Protein AF-A0A655DN21-F1 (afdb_monomer)

Organism: NCBI:txid58097

Nearest PDB structures (foldseek):
  4pcq-assembly1_B  TM=9.725E-01  e=2.129E-02  Mycobacterium tuberculosis H37Rv
  7fby-assembly1_A  TM=9.660E-01  e=2.129E-02  Pyrococcus horikoshii OT3
  2cfx-assembly1_C  TM=9.323E-01  e=1.997E-02  Bacillus subtilis
  4pcq-assembly2_C  TM=9.535E-01  e=3.326E-02  Mycobacterium tuberculosis H37Rv
  2dbb-assembly1_B  TM=9.232E-01  e=6.293E-02  Pyrococcus horikoshii OT3

Solvent-accessible surface area (backbone atoms only — not comparable to full-atom values): 2870 Å² total; per-residue (Å²): 135,87,74,51,78,66,54,51,51,54,50,52,47,42,73,74,42,73,80,64,48,55,56,61,49,11,66,75,66,78,49,52,42,69,58,48,49,52,55,53,51,55,51,64,78,72,110

Mean predicted aligned error: 2.47 Å

Structure (mmCIF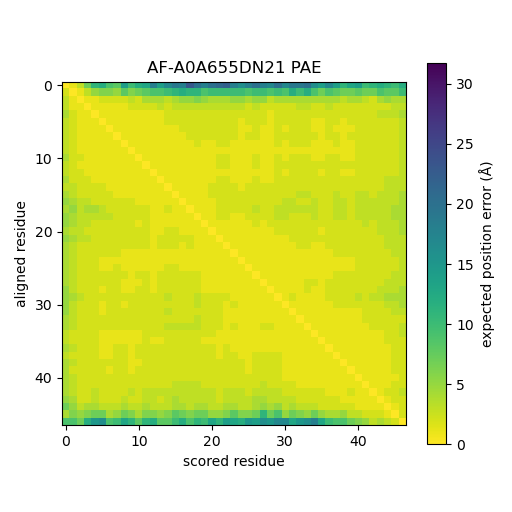, N/CA/C/O backbone):
data_AF-A0A655DN21-F1
#
_entry.id   AF-A0A655DN21-F1
#
loop_
_atom_site.group_PDB
_atom_site.id
_atom_site.type_symbol
_atom_site.label_atom_id
_atom_site.label_alt_id
_atom_site.label_comp_id
_atom_site.label_asym_id
_atom_site.label_entity_id
_atom_site.label_seq_id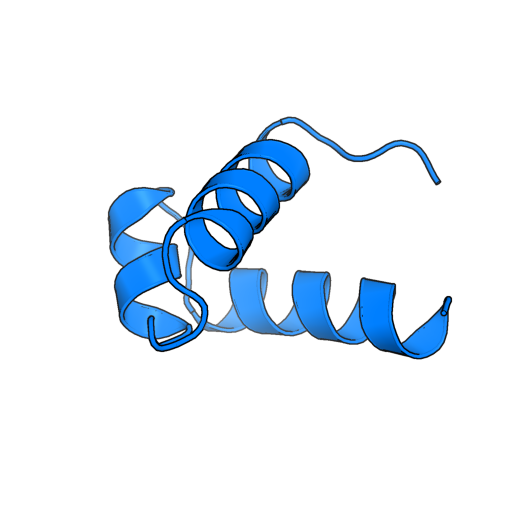
_atom_site.pdbx_PDB_ins_code
_atom_site.Cartn_x
_atom_site.Cartn_y
_atom_site.Cartn_z
_atom_site.occupancy
_atom_site.B_iso_or_equiv
_atom_site.auth_seq_id
_atom_site.auth_comp_id
_atom_site.auth_asym_id
_atom_site.auth_atom_id
_atom_site.pdbx_PDB_model_num
ATOM 1 N N . MET A 1 1 ? 3.179 -6.358 -15.629 1.00 66.12 1 MET A N 1
ATOM 2 C CA . MET A 1 1 ? 3.015 -6.672 -14.189 1.00 66.12 1 MET A CA 1
ATOM 3 C C . MET A 1 1 ? 1.574 -7.077 -13.945 1.00 66.12 1 MET A C 1
ATOM 5 O O . MET A 1 1 ? 0.689 -6.409 -14.461 1.00 66.12 1 MET A O 1
ATOM 9 N N . LYS A 1 2 ? 1.325 -8.155 -13.196 1.00 84.56 2 LYS A N 1
ATOM 10 C CA . LYS A 1 2 ? -0.034 -8.479 -12.755 1.00 84.56 2 LYS A CA 1
ATOM 11 C C . LYS A 1 2 ? -0.275 -7.748 -11.435 1.00 84.56 2 LYS A C 1
ATOM 13 O O . LYS A 1 2 ? 0.336 -8.112 -10.440 1.00 84.56 2 LYS A O 1
ATOM 18 N N . LEU A 1 3 ? -1.084 -6.689 -11.470 1.00 92.44 3 LEU A N 1
ATOM 19 C CA . LEU A 1 3 ? -1.548 -6.002 -10.262 1.00 92.44 3 LEU A CA 1
ATOM 20 C C . LEU A 1 3 ? -2.464 -6.953 -9.490 1.00 92.44 3 LEU A C 1
ATOM 22 O O . LEU A 1 3 ? -3.417 -7.491 -10.072 1.00 92.44 3 LEU A O 1
ATOM 26 N N . ASP A 1 4 ? -2.165 -7.171 -8.211 1.00 95.69 4 ASP A N 1
ATOM 27 C CA . ASP A 1 4 ? -3.042 -7.943 -7.336 1.00 95.69 4 ASP A CA 1
ATOM 28 C C . ASP A 1 4 ? -4.269 -7.112 -6.897 1.00 95.69 4 ASP A C 1
ATOM 30 O O . ASP A 1 4 ? -4.470 -5.970 -7.322 1.00 95.69 4 ASP A O 1
ATOM 34 N N . ALA A 1 5 ? -5.156 -7.710 -6.100 1.00 96.50 5 ALA A N 1
ATOM 35 C CA . ALA A 1 5 ? -6.359 -7.024 -5.628 1.00 96.50 5 ALA A CA 1
ATOM 36 C C . ALA A 1 5 ? -6.033 -5.803 -4.745 1.00 96.50 5 ALA A C 1
ATOM 38 O O . ALA A 1 5 ? -6.704 -4.777 -4.845 1.00 96.50 5 ALA A O 1
ATOM 39 N N . TRP A 1 6 ? -4.980 -5.884 -3.929 1.00 96.62 6 TRP A N 1
ATOM 40 C CA . TRP A 1 6 ? -4.554 -4.778 -3.075 1.00 96.62 6 TRP A CA 1
ATOM 41 C C . TRP A 1 6 ? -3.996 -3.626 -3.893 1.00 96.62 6 TRP A C 1
ATOM 43 O O . TRP A 1 6 ? -4.345 -2.473 -3.651 1.00 96.62 6 TRP A O 1
ATOM 53 N N . ASP A 1 7 ? -3.183 -3.938 -4.897 1.00 96.69 7 ASP A N 1
ATOM 54 C CA . ASP A 1 7 ? -2.619 -2.955 -5.809 1.00 96.69 7 ASP A CA 1
ATOM 55 C C . ASP A 1 7 ? -3.720 -2.153 -6.511 1.00 96.69 7 ASP A C 1
ATOM 57 O O . ASP A 1 7 ? -3.668 -0.925 -6.561 1.00 96.69 7 ASP A O 1
ATOM 61 N N . LYS A 1 8 ? -4.761 -2.837 -6.999 1.00 96.81 8 LYS A N 1
ATOM 62 C CA . LYS A 1 8 ? -5.914 -2.190 -7.640 1.00 96.81 8 LYS A CA 1
ATOM 63 C C . LYS A 1 8 ? -6.690 -1.292 -6.678 1.00 96.81 8 LYS A C 1
ATOM 65 O O . LYS A 1 8 ? -7.091 -0.199 -7.074 1.00 96.81 8 LYS A O 1
ATOM 70 N N . ASN A 1 9 ? -6.870 -1.713 -5.426 1.00 97.75 9 ASN A N 1
ATOM 71 C CA . ASN A 1 9 ? -7.548 -0.903 -4.412 1.00 97.75 9 ASN A CA 1
ATOM 72 C C . ASN A 1 9 ? -6.741 0.357 -4.078 1.00 97.75 9 ASN A C 1
ATOM 74 O O . ASN A 1 9 ? -7.290 1.455 -4.077 1.00 97.75 9 ASN A O 1
ATOM 78 N N . ILE A 1 10 ? -5.428 0.220 -3.874 1.00 97.69 10 ILE A N 1
ATOM 79 C CA . ILE A 1 10 ? -4.527 1.354 -3.625 1.00 97.69 10 ILE A CA 1
ATOM 80 C C . ILE A 1 10 ? -4.551 2.331 -4.809 1.00 97.69 10 ILE A C 1
ATOM 82 O O . ILE A 1 10 ? -4.674 3.537 -4.603 1.00 97.69 10 ILE A O 1
ATOM 86 N N . LEU A 1 11 ? -4.470 1.830 -6.045 1.00 96.50 11 LEU A N 1
ATOM 87 C CA . LEU A 1 11 ? -4.534 2.672 -7.243 1.00 96.50 11 LEU A CA 1
ATOM 88 C C . LEU A 1 11 ? -5.879 3.387 -7.368 1.00 96.50 11 LEU A C 1
ATOM 90 O O . LEU A 1 11 ? -5.891 4.577 -7.658 1.00 96.50 11 LEU A O 1
ATOM 94 N N . THR A 1 12 ? -6.989 2.703 -7.084 1.00 97.81 12 THR A N 1
ATOM 95 C CA . THR A 1 12 ? -8.329 3.314 -7.072 1.00 97.81 12 THR A CA 1
ATOM 96 C C . THR A 1 12 ? -8.401 4.477 -6.081 1.00 97.81 12 THR A C 1
ATOM 98 O O . THR A 1 12 ? -8.908 5.545 -6.419 1.00 97.81 12 THR A O 1
ATOM 101 N N . LEU A 1 13 ? -7.859 4.299 -4.870 1.00 97.88 13 LEU A N 1
ATOM 102 C CA . LEU A 1 13 ? -7.823 5.352 -3.854 1.00 97.88 13 LEU A CA 1
ATOM 103 C C . LEU A 1 13 ? -6.975 6.546 -4.304 1.00 97.88 13 LEU A C 1
ATOM 105 O O . LEU A 1 13 ? -7.457 7.672 -4.252 1.00 97.88 13 LEU A O 1
ATOM 109 N N . LEU A 1 14 ? -5.762 6.299 -4.805 1.00 96.38 14 LEU A N 1
ATOM 110 C CA . LEU A 1 14 ? -4.850 7.346 -5.283 1.00 96.38 14 LEU A CA 1
ATOM 111 C C . LEU A 1 14 ? -5.382 8.096 -6.511 1.00 96.38 14 LEU A C 1
ATOM 113 O O . LEU A 1 14 ? -5.135 9.289 -6.658 1.00 96.38 14 LEU A O 1
ATOM 117 N N . GLN A 1 15 ? -6.092 7.404 -7.404 1.00 96.88 15 GLN A N 1
ATOM 118 C CA . GLN A 1 15 ? -6.738 8.015 -8.568 1.00 96.88 15 GLN A CA 1
ATOM 119 C C . GLN A 1 15 ? -7.923 8.896 -8.163 1.00 96.88 15 GLN A C 1
ATOM 121 O O . GLN A 1 15 ? -8.174 9.904 -8.819 1.00 96.88 15 GLN A O 1
ATOM 126 N N . ARG A 1 16 ? -8.642 8.531 -7.092 1.00 97.88 16 ARG A N 1
ATOM 127 C CA . ARG A 1 16 ? -9.734 9.340 -6.537 1.00 97.88 16 ARG A CA 1
ATOM 128 C C . ARG A 1 16 ? -9.211 10.549 -5.764 1.00 97.88 16 ARG A C 1
ATOM 130 O O . ARG A 1 16 ? -9.757 11.637 -5.905 1.00 97.88 16 ARG A O 1
ATOM 137 N N . ASP A 1 17 ? -8.189 10.344 -4.941 1.00 97.44 17 ASP A N 1
ATOM 138 C CA . ASP A 1 17 ? -7.537 11.383 -4.154 1.00 97.44 17 ASP A CA 1
ATOM 139 C C . ASP A 1 17 ? -6.048 11.062 -3.971 1.00 97.44 17 ASP A C 1
ATOM 141 O O . ASP A 1 17 ? -5.653 10.175 -3.211 1.00 97.44 17 ASP A O 1
ATOM 145 N N . ASN A 1 18 ? -5.203 11.820 -4.668 1.00 95.38 18 ASN A N 1
ATOM 146 C CA . ASN A 1 18 ? -3.755 11.648 -4.616 1.00 95.38 18 ASN A CA 1
ATOM 147 C C . ASN A 1 18 ? -3.101 12.301 -3.386 1.00 95.38 18 ASN A C 1
ATOM 149 O O . ASN A 1 18 ? -1.884 12.193 -3.226 1.00 95.38 18 ASN A O 1
ATOM 153 N N . ARG A 1 19 ? -3.880 12.986 -2.536 1.00 97.25 19 ARG A N 1
ATOM 154 C CA . ARG A 1 19 ? -3.399 13.649 -1.315 1.00 97.25 19 ARG A CA 1
ATOM 155 C C . ARG A 1 19 ? -3.416 12.714 -0.110 1.00 97.25 19 ARG A C 1
ATOM 157 O O . ARG A 1 19 ? -2.811 13.054 0.904 1.00 97.25 19 ARG A O 1
ATOM 164 N N . LEU A 1 20 ? -4.061 11.550 -0.233 1.00 97.44 20 LEU A N 1
ATOM 165 C CA . LEU A 1 20 ? -4.081 10.522 0.801 1.00 97.44 20 LEU A CA 1
ATOM 166 C C . LEU A 1 20 ? -2.655 10.108 1.173 1.00 97.44 20 LEU A C 1
ATOM 168 O O . LEU A 1 20 ? -1.849 9.695 0.331 1.00 97.44 20 LEU A O 1
ATOM 172 N N . SER A 1 21 ? -2.353 10.170 2.463 1.00 96.69 21 SER A N 1
ATOM 173 C CA . SER A 1 21 ? -1.114 9.636 3.003 1.00 96.69 21 SER A CA 1
ATOM 174 C C . SER A 1 21 ? -1.098 8.110 2.897 1.00 96.69 21 SER A C 1
ATOM 176 O O . SER A 1 21 ? -2.126 7.430 2.901 1.00 96.69 21 SER A O 1
ATOM 178 N N . GLN A 1 22 ? 0.102 7.528 2.877 1.00 95.81 22 GLN A N 1
ATOM 179 C CA . GLN A 1 22 ? 0.253 6.068 2.874 1.00 95.81 22 GLN A CA 1
ATOM 180 C C . GLN A 1 22 ? -0.391 5.408 4.100 1.00 95.81 22 GLN A C 1
ATOM 182 O O . GLN A 1 22 ? -0.791 4.249 4.025 1.00 95.81 22 GLN A O 1
ATOM 187 N N . ARG A 1 23 ? -0.490 6.137 5.220 1.00 97.56 23 ARG A N 1
ATOM 188 C CA . ARG A 1 23 ? -1.156 5.664 6.432 1.00 97.56 23 ARG A CA 1
ATOM 189 C C . ARG A 1 23 ? -2.672 5.595 6.243 1.00 97.56 23 ARG A C 1
ATOM 191 O O . ARG A 1 23 ? -3.251 4.557 6.534 1.00 97.56 23 ARG A O 1
ATOM 198 N N . GLU A 1 24 ? -3.284 6.640 5.692 1.00 98.31 24 GLU A N 1
ATOM 199 C CA . GLU A 1 24 ? -4.725 6.654 5.396 1.00 98.31 24 GLU A CA 1
ATOM 200 C C . GLU A 1 24 ? -5.103 5.576 4.374 1.00 98.31 24 GLU A C 1
ATOM 202 O O . GLU A 1 24 ? -6.129 4.914 4.511 1.00 98.31 24 GLU A O 1
ATOM 207 N N . ILE A 1 25 ? -4.254 5.352 3.366 1.00 98.19 25 ILE A N 1
ATOM 208 C CA . ILE A 1 25 ? -4.444 4.262 2.400 1.00 98.19 25 ILE A CA 1
ATOM 209 C C . ILE A 1 25 ? -4.368 2.912 3.113 1.00 98.19 25 ILE A C 1
ATOM 211 O O . ILE A 1 25 ? -5.229 2.065 2.901 1.00 98.19 25 ILE A O 1
ATOM 215 N N . ALA A 1 26 ? -3.357 2.712 3.960 1.00 98.25 26 ALA A N 1
ATOM 216 C CA . ALA A 1 26 ? -3.146 1.473 4.702 1.00 98.25 26 ALA A CA 1
ATOM 217 C C . ALA A 1 26 ? -4.336 1.116 5.607 1.00 98.25 26 ALA A C 1
ATOM 219 O O . ALA A 1 26 ? -4.761 -0.038 5.614 1.00 98.25 26 ALA A O 1
ATOM 220 N N . GLU A 1 27 ? -4.911 2.108 6.292 1.00 98.00 27 GLU A N 1
ATOM 221 C CA . GLU A 1 27 ? -6.123 1.955 7.106 1.00 98.00 27 GLU A CA 1
ATOM 222 C C . GLU A 1 27 ? -7.335 1.549 6.246 1.00 98.00 27 GLU A C 1
ATOM 224 O O . GLU A 1 27 ? -8.076 0.641 6.618 1.00 98.00 27 GLU A O 1
ATOM 229 N N . GLN A 1 28 ? -7.500 2.136 5.055 1.00 97.69 28 GLN A N 1
ATOM 230 C CA . GLN A 1 28 ? -8.612 1.819 4.146 1.00 97.69 28 GLN A CA 1
ATOM 231 C C . GLN A 1 28 ? -8.485 0.455 3.455 1.00 97.69 28 GLN A C 1
ATOM 233 O O . GLN A 1 28 ? -9.495 -0.169 3.133 1.00 97.69 28 GLN A O 1
ATOM 238 N N . VAL A 1 29 ? -7.260 -0.016 3.209 1.00 96.88 29 VAL A N 1
ATOM 239 C CA . VAL A 1 29 ? -6.998 -1.290 2.519 1.00 96.88 29 VAL A CA 1
ATOM 240 C C . VAL A 1 29 ? -6.518 -2.388 3.466 1.00 96.88 29 VAL A C 1
ATOM 242 O O . VAL A 1 29 ? -5.991 -3.387 3.004 1.00 96.88 29 VAL A O 1
ATOM 245 N N . ASN A 1 30 ? -6.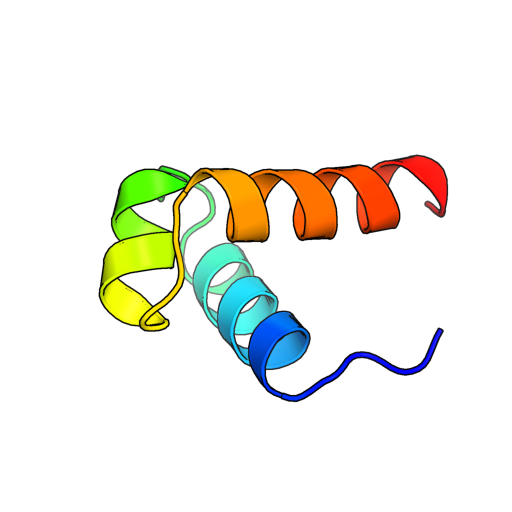675 -2.234 4.781 1.00 97.00 30 ASN A N 1
ATOM 246 C CA . ASN A 1 30 ? -6.295 -3.243 5.778 1.00 97.00 30 ASN A CA 1
ATOM 247 C C . ASN A 1 30 ? -4.867 -3.810 5.581 1.00 97.00 30 ASN A C 1
ATOM 249 O O . ASN A 1 30 ? -4.633 -5.021 5.628 1.00 97.00 30 ASN A O 1
ATOM 253 N N . LEU A 1 31 ? -3.906 -2.922 5.318 1.00 97.12 31 LEU A N 1
ATOM 254 C CA . LEU A 1 31 ? -2.483 -3.243 5.193 1.00 97.12 31 LEU A CA 1
ATOM 255 C C . LEU A 1 31 ? -1.667 -2.422 6.190 1.00 97.12 31 LEU A C 1
ATOM 257 O O . LEU A 1 31 ? -2.144 -1.453 6.770 1.00 97.12 31 LEU A O 1
ATOM 261 N N . SER A 1 32 ? -0.393 -2.777 6.371 1.00 97.88 32 SER A N 1
ATOM 262 C CA . SER A 1 32 ? 0.534 -1.887 7.068 1.00 97.88 32 SER A CA 1
ATOM 263 C C . SER A 1 32 ? 0.971 -0.726 6.156 1.00 97.88 32 SER A C 1
ATOM 265 O O . SER A 1 32 ? 1.132 -0.924 4.944 1.00 97.88 32 SER A O 1
ATOM 267 N N . PRO A 1 33 ? 1.284 0.464 6.709 1.00 97.69 33 PRO A N 1
ATOM 268 C CA . PRO A 1 33 ? 1.844 1.571 5.927 1.00 97.69 33 PRO A CA 1
ATOM 269 C C . PRO A 1 33 ? 3.121 1.183 5.168 1.00 97.69 33 PRO A C 1
ATOM 271 O O . PRO A 1 33 ? 3.325 1.580 4.023 1.00 97.69 33 PRO A O 1
ATOM 274 N N . SER A 1 34 ? 3.962 0.332 5.765 1.00 97.62 34 SER A N 1
ATOM 275 C CA . SER A 1 34 ? 5.178 -0.179 5.125 1.00 97.62 34 SER A CA 1
ATOM 276 C C . SER A 1 34 ? 4.893 -1.098 3.932 1.00 97.62 34 SER A C 1
ATOM 278 O O . SER A 1 34 ? 5.642 -1.069 2.955 1.00 97.62 34 S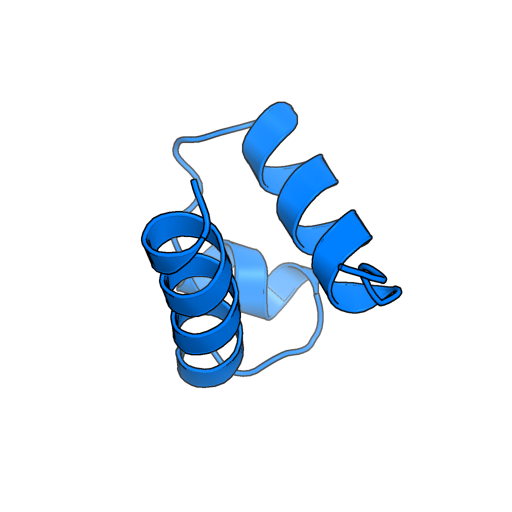ER A O 1
ATOM 280 N N . ALA A 1 35 ? 3.813 -1.887 3.966 1.00 97.50 35 ALA A N 1
ATOM 281 C CA . ALA A 1 35 ? 3.393 -2.708 2.833 1.00 97.50 35 ALA A CA 1
ATOM 282 C C . ALA A 1 35 ? 2.899 -1.843 1.664 1.00 97.50 35 ALA A C 1
ATOM 284 O O . ALA A 1 35 ? 3.295 -2.092 0.524 1.00 97.50 35 ALA A O 1
ATOM 285 N N . VAL A 1 36 ? 2.109 -0.801 1.947 1.00 97.75 36 VAL A N 1
ATOM 286 C CA . VAL A 1 36 ? 1.676 0.186 0.942 1.00 97.75 36 VAL A CA 1
ATOM 287 C C . VAL A 1 36 ? 2.887 0.889 0.322 1.00 97.75 36 VAL A C 1
ATOM 289 O O . VAL A 1 36 ? 2.995 0.957 -0.902 1.00 97.75 36 VAL A O 1
ATOM 292 N N . ASN A 1 37 ? 3.849 1.326 1.143 1.00 97.38 37 ASN A N 1
ATOM 293 C CA . ASN A 1 37 ? 5.064 1.987 0.663 1.00 97.38 37 ASN A CA 1
ATOM 294 C C . ASN A 1 37 ? 5.859 1.118 -0.323 1.00 97.38 37 ASN A C 1
ATOM 296 O O . ASN A 1 37 ? 6.241 1.584 -1.396 1.00 97.38 37 ASN A O 1
ATOM 300 N N . ARG A 1 38 ? 6.088 -0.161 0.017 1.00 96.81 38 ARG A N 1
ATOM 301 C CA . ARG A 1 38 ? 6.828 -1.091 -0.855 1.00 96.81 38 ARG A CA 1
ATOM 302 C C . ARG A 1 38 ? 6.152 -1.254 -2.214 1.00 96.81 38 ARG A C 1
ATOM 304 O O . ARG A 1 38 ? 6.833 -1.156 -3.228 1.00 96.81 38 ARG A O 1
ATOM 311 N N . ARG A 1 39 ? 4.827 -1.429 -2.232 1.00 96.19 39 ARG A N 1
ATOM 312 C CA . ARG A 1 39 ? 4.042 -1.569 -3.471 1.00 96.19 39 ARG A CA 1
ATOM 313 C C . ARG A 1 39 ? 4.152 -0.324 -4.357 1.00 96.19 39 AR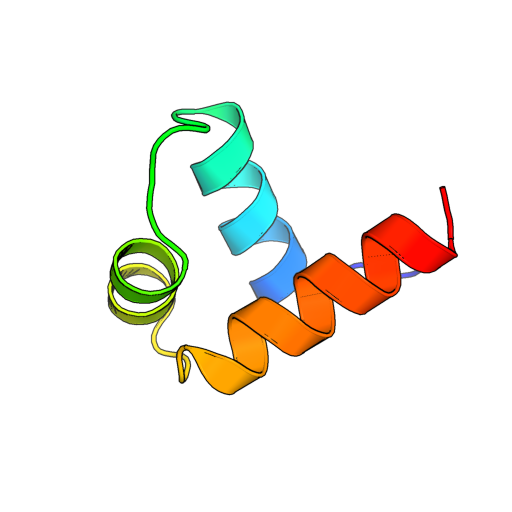G A C 1
ATOM 315 O O . ARG A 1 39 ? 4.452 -0.442 -5.541 1.00 96.19 39 ARG A O 1
ATOM 322 N N . ILE A 1 40 ? 4.008 0.872 -3.778 1.00 95.00 40 ILE A N 1
ATOM 323 C CA . ILE A 1 40 ? 4.150 2.140 -4.518 1.00 95.00 40 ILE A CA 1
ATOM 324 C C . ILE A 1 40 ? 5.580 2.313 -5.053 1.00 95.00 40 ILE A C 1
ATOM 326 O O . ILE A 1 40 ? 5.769 2.718 -6.201 1.00 95.00 40 ILE A O 1
ATOM 330 N N . ALA A 1 41 ? 6.596 1.996 -4.246 1.00 95.12 41 ALA A N 1
ATOM 331 C CA . ALA A 1 41 ? 7.993 2.048 -4.672 1.00 95.12 41 ALA A CA 1
ATOM 332 C C . ALA A 1 41 ? 8.281 1.070 -5.823 1.00 95.12 41 ALA A C 1
ATOM 334 O O . ALA A 1 41 ? 8.995 1.422 -6.762 1.00 95.12 41 ALA A O 1
ATOM 335 N N . ASP A 1 42 ? 7.697 -0.132 -5.788 1.00 94.50 42 ASP A N 1
ATOM 336 C CA . ASP A 1 42 ? 7.797 -1.109 -6.874 1.00 94.50 42 ASP A CA 1
ATOM 337 C C . ASP A 1 42 ? 7.219 -0.580 -8.186 1.00 94.50 42 ASP A C 1
ATOM 339 O O . ASP A 1 42 ? 7.844 -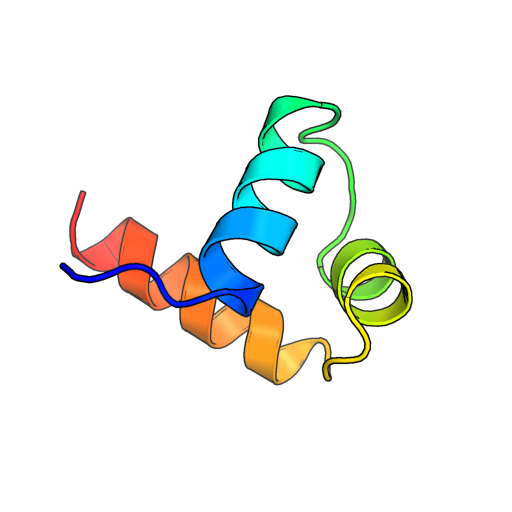0.764 -9.229 1.00 94.50 42 ASP A O 1
ATOM 343 N N . TRP A 1 43 ? 6.071 0.103 -8.154 1.00 93.50 43 TRP A N 1
ATOM 344 C CA . TRP A 1 43 ? 5.492 0.707 -9.359 1.00 93.50 43 TRP A CA 1
ATOM 345 C C . TRP A 1 43 ? 6.349 1.850 -9.896 1.00 93.50 43 TRP A C 1
ATOM 347 O O . TRP A 1 43 ? 6.595 1.897 -11.095 1.00 93.50 43 TRP A O 1
ATOM 357 N N . ARG A 1 44 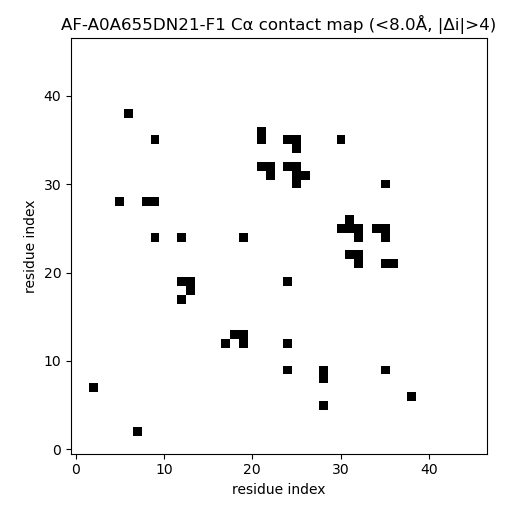? 6.859 2.729 -9.021 1.00 91.56 44 ARG A N 1
ATOM 358 C CA . ARG A 1 44 ? 7.731 3.852 -9.418 1.00 91.56 44 ARG A CA 1
ATOM 359 C C . ARG A 1 44 ? 9.020 3.397 -10.089 1.00 91.56 44 ARG A C 1
ATOM 361 O O . ARG A 1 44 ? 9.483 4.058 -11.001 1.00 91.56 44 ARG A O 1
ATOM 368 N N . ARG A 1 45 ? 9.600 2.281 -9.642 1.00 92.81 45 ARG A N 1
ATOM 369 C CA . ARG A 1 45 ? 10.809 1.706 -10.258 1.00 92.81 45 ARG A CA 1
ATOM 370 C C . ARG A 1 45 ? 10.568 1.090 -11.634 1.00 92.81 45 ARG A C 1
ATOM 372 O O . ARG A 1 45 ? 11.529 0.746 -12.311 1.00 92.81 45 ARG A O 1
ATOM 379 N N . ARG A 1 46 ? 9.307 0.845 -11.987 1.00 82.88 46 ARG A N 1
ATOM 380 C CA . ARG A 1 46 ? 8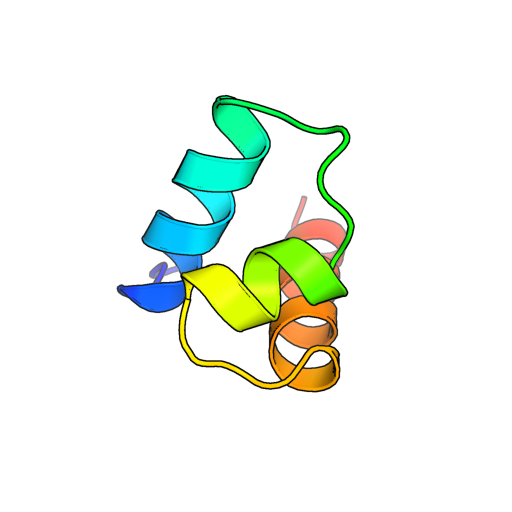.895 0.128 -13.200 1.00 82.88 46 ARG A CA 1
ATOM 381 C C . ARG A 1 46 ? 8.163 1.031 -14.200 1.00 82.88 46 ARG A C 1
ATOM 383 O O . ARG A 1 46 ? 7.754 0.520 -15.240 1.00 82.88 46 ARG A O 1
ATOM 390 N N . ALA A 1 47 ? 7.965 2.304 -13.853 1.00 70.50 47 ALA A N 1
ATOM 391 C CA . ALA A 1 47 ? 7.497 3.373 -14.733 1.00 70.50 47 ALA A CA 1
ATOM 392 C C . ALA A 1 47 ? 8.703 4.035 -15.407 1.00 70.50 47 ALA A C 1
ATOM 394 O O . ALA A 1 47 ? 8.565 4.387 -16.596 1.00 70.50 47 ALA A O 1
#

Secondary structure (DSSP, 8-state):
----HHHHHHHHHHHH-TT--HHHHHHHTTS-HHHHHHHHHHHHTT-

Sequence (47 aa):
MKLDAWDKNILTLLQRDNRLSQREIAEQVNLSPSAVNRRIADWRRRA

pLDDT: mean 94.85, std 6.37, range [66.12, 98.31]

Foldseek 3Di:
DDQDPLSVQLVVVCVVPVVDQLCNSCVVSVHDSVVSVVSVVVVVVVD

Radius of gyration: 9.83 Å; Cα contacts (8 Å, |Δi|>4): 27; chains: 1; bounding box: 20×22×22 Å

InterPro domains:
  IPR000485 AsnC-type HTH domain [PF13404] (3-41)
  IPR000485 AsnC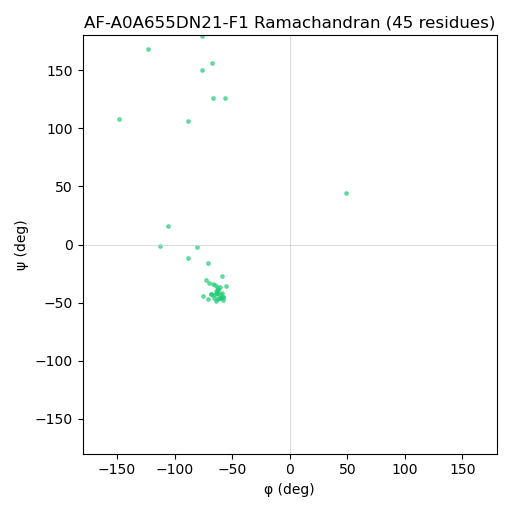-type HTH domain [PR00033] (3-19)
  IPR000485 AsnC-type HTH domain [PR00033] (19-30)
  IPR000485 AsnC-type HTH domain [PR00033] (30-47)
  IPR000485 AsnC-type HTH domain [PS50956] (3-40)
  IPR036388 Winged helix-like DNA-binding domain superfamily [G3DSA:1.10.10.10] (1-47)
  IPR036390 Winged helix DNA-binding domain superfamily [SSF46785] (2-43)